Protein AF-B6DZR6-F1 (afdb_monomer)

Sequence (57 aa):
RPHVSRQTQELLTNFESTVMPHSPYNPDLVPNDYHLFPKLKEHLSGQRFRSNDEVNR

Radius of gyration: 16.23 Å; Cα contacts (8 Å, |Δi|>4): 17; chains: 1; bounding box: 29×25×39 Å

Mean predicted aligned error: 4.99 Å

pLDDT: mean 91.0, std 7.42, range [66.0, 97.62]

Solvent-accessible surface area (backbone atoms only — not comparable to full-atom values): 3800 Å² total; per-residue (Å²): 116,71,91,74,29,70,73,48,50,54,50,34,57,76,66,73,53,86,79,77,92,74,70,87,92,51,54,82,76,36,65,59,60,61,51,48,48,56,55,50,49,61,72,51,57,93,67,83,73,93,48,68,68,69,74,74,107

InterPro domains:
  IPR036397 Ribonuclease H superfamily [G3DSA:3.30.420.10] (1-57)
  IPR052709 Transposase-Methyltransferase Hybrid [PTHR46060] (1-56)

Structure (mmCIF, N/CA/C/O backbone):
data_AF-B6DZR6-F1
#
_entry.id   AF-B6DZR6-F1
#
loop_
_atom_site.group_PDB
_atom_site.id
_atom_site.type_symbol
_atom_site.label_atom_id
_atom_site.label_alt_id
_atom_site.label_comp_id
_atom_site.label_asym_id
_atom_site.label_entity_id
_atom_site.label_seq_id
_atom_site.pdbx_PDB_ins_code
_atom_site.Cartn_x
_atom_site.Cartn_y
_atom_site.Cartn_z
_atom_site.occupancy
_atom_site.B_iso_or_equiv
_atom_site.auth_seq_id
_atom_site.auth_comp_id
_atom_site.auth_asym_id
_atom_site.auth_atom_id
_atom_site.pdbx_PDB_model_num
ATOM 1 N N . ARG A 1 1 ? -14.393 -6.664 2.575 1.00 79.94 1 ARG A N 1
ATO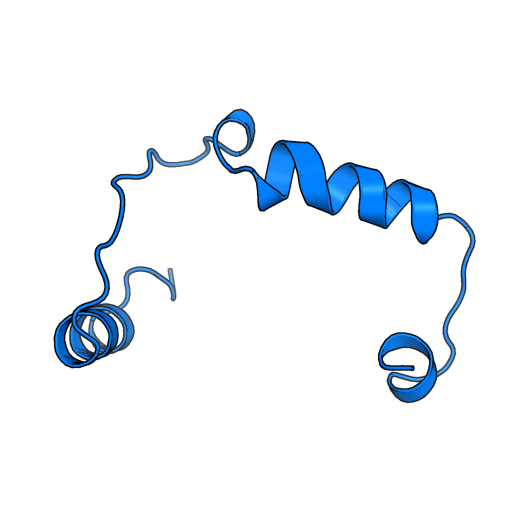M 2 C CA . ARG A 1 1 ? -13.517 -5.670 3.244 1.00 79.94 1 ARG A CA 1
ATOM 3 C C . ARG A 1 1 ? -12.509 -6.424 4.123 1.00 79.94 1 ARG A C 1
ATOM 5 O O . ARG A 1 1 ? -12.817 -6.677 5.280 1.00 79.94 1 ARG A O 1
ATOM 12 N N . PRO A 1 2 ? -11.363 -6.866 3.576 1.00 90.31 2 PRO A N 1
ATOM 13 C CA . PRO A 1 2 ? -10.437 -7.747 4.299 1.00 90.31 2 PRO A CA 1
ATOM 14 C C . PRO A 1 2 ? -9.808 -7.075 5.533 1.00 90.31 2 PRO A C 1
ATOM 16 O O . PRO A 1 2 ? -9.780 -7.681 6.594 1.00 90.31 2 PRO A O 1
ATOM 19 N N . HIS A 1 3 ? -9.440 -5.791 5.442 1.00 87.06 3 HIS A N 1
ATOM 20 C CA . HIS A 1 3 ? -8.801 -5.019 6.522 1.00 87.06 3 HIS A CA 1
ATOM 21 C C . HIS A 1 3 ? -9.690 -4.741 7.751 1.00 87.06 3 HIS A C 1
ATOM 23 O O . HIS A 1 3 ? -9.185 -4.312 8.779 1.00 87.06 3 HIS A O 1
ATOM 29 N N . VAL A 1 4 ? -11.005 -4.981 7.662 1.00 90.25 4 VAL A N 1
ATOM 30 C CA . VAL A 1 4 ? -11.939 -4.901 8.806 1.00 90.25 4 VAL A CA 1
ATOM 31 C C . VAL A 1 4 ? -12.551 -6.262 9.143 1.00 90.25 4 VAL A C 1
ATOM 33 O O . VAL A 1 4 ? -13.532 -6.324 9.880 1.00 90.25 4 VAL A O 1
ATOM 36 N N . SER A 1 5 ? -12.030 -7.358 8.582 1.00 95.69 5 SER A N 1
ATOM 37 C CA . SER A 1 5 ? -12.530 -8.699 8.891 1.00 95.69 5 SER A CA 1
ATOM 38 C C . SER A 1 5 ? -12.272 -9.057 10.358 1.00 95.69 5 SER A C 1
ATOM 40 O O . SER A 1 5 ? -11.324 -8.557 10.964 1.00 95.69 5 SER A O 1
ATOM 42 N N . ARG A 1 6 ? -13.087 -9.957 10.921 1.00 96.12 6 ARG A N 1
ATOM 43 C CA . ARG A 1 6 ? -12.934 -10.405 12.314 1.00 96.12 6 ARG A CA 1
ATOM 44 C C . ARG A 1 6 ? -11.551 -11.010 12.569 1.00 96.12 6 ARG A C 1
ATOM 46 O O . ARG A 1 6 ? -10.899 -10.643 13.533 1.00 96.12 6 ARG A O 1
ATOM 53 N N . GLN A 1 7 ? -11.088 -11.861 11.653 1.00 97.19 7 GLN A N 1
ATOM 54 C CA . GLN A 1 7 ? -9.770 -12.498 11.734 1.00 97.19 7 GLN A CA 1
ATOM 55 C C . GLN A 1 7 ? -8.640 -11.460 11.763 1.00 97.19 7 GLN A C 1
ATOM 57 O O . GLN A 1 7 ? -7.720 -11.565 12.565 1.00 97.19 7 GLN A O 1
ATOM 62 N N . THR A 1 8 ? -8.718 -10.426 10.920 1.00 96.62 8 THR A N 1
ATOM 63 C CA . THR A 1 8 ? -7.719 -9.348 10.907 1.00 96.62 8 THR A CA 1
ATOM 64 C C . THR A 1 8 ? -7.744 -8.534 12.200 1.00 96.62 8 THR A C 1
ATOM 66 O O . THR A 1 8 ? -6.683 -8.226 12.730 1.00 96.62 8 THR A O 1
ATOM 69 N N . GLN A 1 9 ? -8.928 -8.212 12.732 1.00 95.12 9 GLN A N 1
ATOM 70 C CA . GLN A 1 9 ? -9.053 -7.477 13.996 1.00 95.12 9 GLN A CA 1
ATOM 71 C C . GLN A 1 9 ? -8.492 -8.276 15.182 1.00 95.12 9 GLN A C 1
ATOM 73 O O . GLN A 1 9 ? -7.724 -7.725 15.962 1.00 95.12 9 GLN A O 1
ATOM 78 N N . GLU A 1 10 ? -8.801 -9.575 15.268 1.00 97.12 10 GLU A N 1
ATOM 79 C CA . GLU A 1 10 ? -8.255 -10.481 16.292 1.00 97.12 10 GLU A CA 1
ATOM 80 C C . GLU A 1 10 ? -6.720 -10.511 16.257 1.00 97.12 10 GLU A C 1
ATOM 82 O O . GLU A 1 10 ? -6.069 -10.382 17.292 1.00 97.12 10 GLU A O 1
ATOM 87 N N . LEU A 1 11 ? -6.124 -10.620 15.063 1.00 97.31 11 LEU A N 1
ATOM 88 C CA . LEU A 1 11 ? -4.668 -10.602 14.911 1.00 97.31 11 LEU A CA 1
ATOM 89 C C . LEU A 1 11 ? -4.057 -9.261 15.332 1.00 97.31 11 LEU A C 1
ATOM 91 O O . LEU A 1 11 ? -3.062 -9.257 16.047 1.00 97.31 11 LEU A O 1
ATOM 95 N N . LEU A 1 12 ? -4.648 -8.131 14.934 1.00 96.81 12 LEU A N 1
ATOM 96 C CA . LEU A 1 12 ? -4.156 -6.804 15.325 1.00 96.81 12 LEU A CA 1
ATOM 97 C C . LEU A 1 12 ? -4.173 -6.615 16.846 1.00 96.81 12 LEU A C 1
ATOM 99 O O . LEU A 1 12 ? -3.226 -6.058 17.395 1.00 96.81 12 LEU A O 1
ATOM 103 N N . THR A 1 13 ? -5.203 -7.125 17.526 1.00 96.00 13 THR A N 1
ATOM 104 C CA . THR A 1 13 ? -5.258 -7.147 18.993 1.00 96.00 13 THR A CA 1
ATOM 105 C C . THR A 1 13 ? 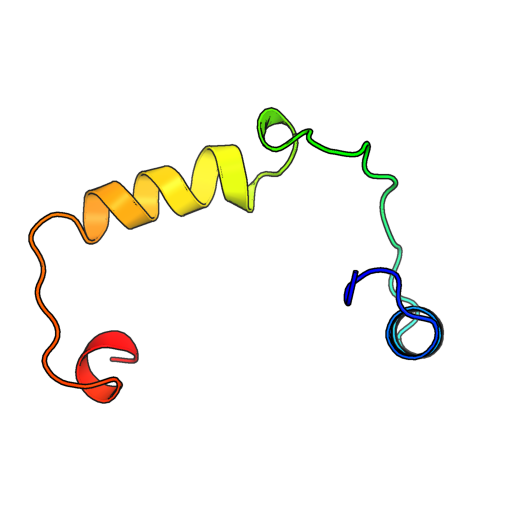-4.162 -8.031 19.588 1.00 96.00 13 THR A C 1
ATOM 107 O O . THR A 1 13 ? -3.479 -7.592 20.507 1.00 96.00 13 THR A O 1
ATOM 110 N N . ASN A 1 14 ? -3.939 -9.232 19.043 1.00 97.62 14 ASN A N 1
ATOM 111 C CA . ASN A 1 14 ? -2.882 -10.138 19.515 1.00 97.62 14 ASN A CA 1
ATOM 112 C C . ASN A 1 14 ? -1.469 -9.554 19.346 1.00 97.62 14 ASN A C 1
ATOM 114 O O . ASN A 1 14 ? -0.579 -9.880 20.124 1.00 97.62 14 ASN A O 1
ATOM 118 N N . PHE A 1 15 ? -1.263 -8.706 18.336 1.00 97.00 15 PHE A N 1
ATOM 119 C CA . PHE A 1 15 ? -0.006 -7.991 18.097 1.00 97.00 15 PHE A CA 1
ATOM 120 C C . PHE A 1 15 ? 0.062 -6.618 18.782 1.00 97.00 15 PHE A C 1
ATOM 122 O O . PHE A 1 15 ? 0.971 -5.849 18.475 1.00 97.00 15 PHE A O 1
ATOM 129 N N . GLU A 1 16 ? -0.904 -6.271 19.641 1.00 96.19 16 GLU A N 1
ATOM 130 C CA . GLU A 1 16 ? -0.984 -4.972 20.334 1.00 96.19 16 GLU A CA 1
ATOM 131 C C . GLU A 1 16 ? -0.871 -3.765 19.380 1.00 96.19 16 GLU A C 1
ATOM 133 O O . GLU A 1 16 ? -0.356 -2.698 19.714 1.00 96.19 16 GLU A O 1
ATOM 138 N N . SER A 1 17 ? -1.347 -3.933 18.145 1.00 95.31 17 SER A N 1
ATOM 139 C CA . SER A 1 17 ? -1.206 -2.935 17.092 1.00 95.31 17 SER A CA 1
ATOM 140 C C . SER A 1 17 ? -2.311 -1.888 17.187 1.00 95.31 17 SER A C 1
ATOM 142 O O . SER A 1 17 ? -3.491 -2.184 16.986 1.00 95.31 17 SER A O 1
ATOM 144 N N . THR A 1 18 ? -1.932 -0.635 17.441 1.00 93.06 18 THR A N 1
ATOM 145 C CA . THR A 1 18 ? -2.875 0.489 17.466 1.00 93.06 18 THR A CA 1
ATOM 146 C C . THR A 1 18 ? -3.396 0.793 16.064 1.00 93.06 18 THR A C 1
ATOM 148 O O . THR A 1 18 ? -2.642 1.184 15.172 1.00 93.06 18 THR A O 1
ATOM 151 N N . VAL A 1 19 ? -4.709 0.661 15.874 1.00 89.69 19 VAL A N 1
ATOM 152 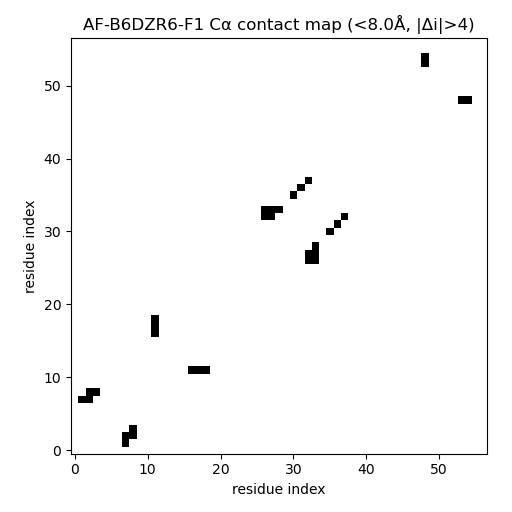C CA . VAL A 1 19 ? -5.385 0.998 14.615 1.00 89.69 19 VAL A CA 1
ATOM 153 C C . VAL A 1 19 ? -5.877 2.441 14.671 1.00 89.69 19 VAL A C 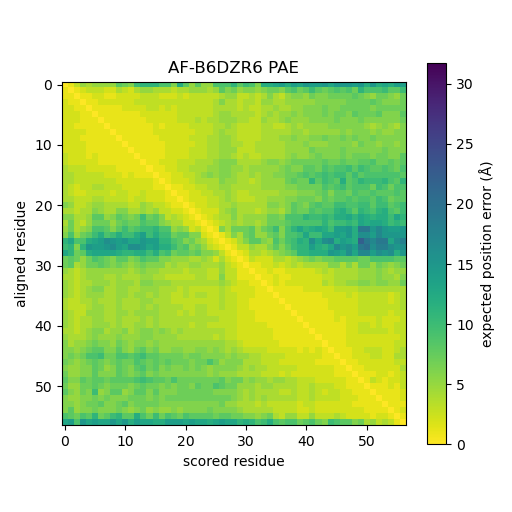1
ATOM 155 O O . VAL A 1 19 ? -6.766 2.772 15.454 1.00 89.69 19 VAL A O 1
ATOM 158 N N . MET A 1 20 ? -5.319 3.303 13.821 1.00 88.44 20 MET A N 1
ATOM 159 C CA . MET A 1 20 ? -5.776 4.687 13.694 1.00 88.44 20 MET A CA 1
ATOM 160 C C . MET A 1 20 ? -7.138 4.745 12.982 1.00 88.44 20 MET A C 1
ATOM 162 O O . MET A 1 20 ? -7.318 4.070 11.962 1.00 88.44 20 MET A O 1
ATOM 166 N N . PRO A 1 21 ? -8.102 5.547 13.475 1.00 85.75 21 PRO A N 1
ATOM 167 C CA . PRO A 1 21 ? -9.394 5.692 12.820 1.00 85.75 21 PRO A CA 1
ATOM 168 C C . PRO A 1 21 ? -9.213 6.294 11.424 1.00 85.75 21 PRO A C 1
ATOM 170 O O . PRO A 1 21 ? -8.530 7.302 11.253 1.00 85.75 21 PRO A O 1
ATOM 173 N N . HIS A 1 22 ? -9.851 5.681 10.428 1.00 83.38 22 HIS A N 1
ATOM 174 C CA . HIS A 1 22 ? -9.785 6.118 9.039 1.00 83.38 22 HIS A CA 1
ATOM 175 C C . HIS A 1 22 ? -11.192 6.237 8.450 1.00 83.38 22 HIS A C 1
ATOM 177 O O . HIS A 1 22 ? -11.970 5.278 8.457 1.00 83.38 22 HIS A O 1
ATOM 183 N N . SER A 1 23 ? -11.520 7.406 7.900 1.00 83.50 23 SER A N 1
ATOM 184 C CA . SER A 1 23 ? -12.803 7.635 7.231 1.00 83.50 23 SER A CA 1
ATOM 185 C C . SER A 1 23 ? -12.883 6.870 5.905 1.00 83.50 23 SER A C 1
ATOM 187 O O . SER A 1 23 ? -11.894 6.803 5.177 1.00 83.50 23 SER A O 1
ATOM 189 N N . PRO A 1 24 ? -14.033 6.295 5.527 1.00 82.06 24 PR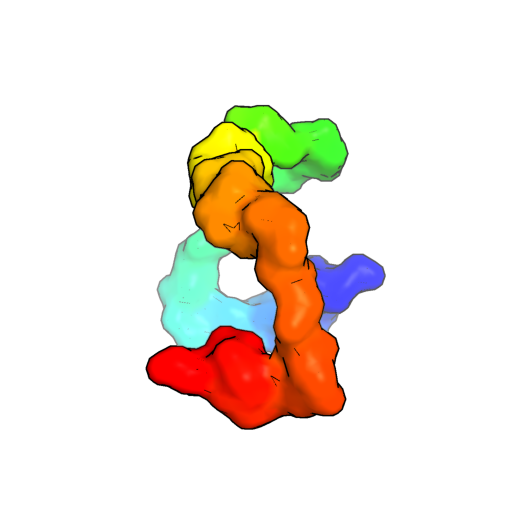O A N 1
ATOM 190 C CA . PRO A 1 24 ? -14.190 5.707 4.200 1.00 82.06 24 PRO A CA 1
ATOM 191 C C . PRO A 1 24 ? -13.831 6.707 3.086 1.00 82.06 24 PRO A C 1
ATOM 193 O O . PRO A 1 24 ? -14.213 7.870 3.165 1.00 82.06 24 PRO A O 1
ATOM 196 N N . TYR A 1 25 ? -13.134 6.233 2.047 1.00 75.56 25 TYR A N 1
ATOM 197 C CA . TYR A 1 25 ? -12.814 6.990 0.825 1.00 75.56 25 TYR A CA 1
ATOM 198 C C . TYR A 1 25 ? -12.002 8.279 1.022 1.00 75.56 25 TYR A C 1
ATOM 200 O O . TYR A 1 25 ? -12.208 9.237 0.285 1.00 75.56 25 TYR A O 1
ATOM 208 N N . ASN A 1 26 ? -11.060 8.298 1.971 1.00 78.62 26 ASN A N 1
ATOM 209 C CA . ASN A 1 26 ? -10.162 9.441 2.160 1.00 78.62 26 ASN A CA 1
ATOM 210 C C . ASN A 1 26 ? -8.688 9.138 1.809 1.00 78.62 26 ASN A C 1
ATOM 212 O O . ASN A 1 26 ? -7.849 9.079 2.707 1.00 78.62 26 ASN A O 1
ATOM 216 N N . PRO A 1 27 ? -8.364 8.906 0.523 1.00 66.00 27 PRO A N 1
ATOM 217 C CA . PRO A 1 27 ? -6.999 8.596 0.092 1.00 66.00 27 PRO A CA 1
ATOM 218 C C . PRO A 1 27 ? -6.024 9.761 0.325 1.00 66.00 27 PRO A C 1
ATOM 220 O O . PRO A 1 27 ? -4.845 9.526 0.576 1.00 66.00 27 PRO A O 1
ATOM 223 N N . ASP A 1 28 ? -6.508 11.006 0.325 1.00 73.31 28 ASP A N 1
ATOM 224 C CA . ASP A 1 28 ? -5.676 12.199 0.541 1.00 73.31 28 ASP A CA 1
ATOM 225 C C . ASP A 1 28 ? -5.096 12.276 1.963 1.00 73.31 28 ASP A C 1
ATOM 227 O O . ASP A 1 28 ? -4.128 12.995 2.205 1.00 73.31 28 ASP A O 1
ATOM 231 N N . LEU A 1 29 ? -5.655 11.517 2.914 1.00 74.94 29 LEU A N 1
ATOM 232 C CA . LEU A 1 29 ? -5.149 11.440 4.285 1.00 74.94 29 LEU A CA 1
ATOM 233 C C . LEU A 1 29 ? -4.135 10.317 4.512 1.00 74.94 29 LEU A C 1
ATOM 235 O O . LEU A 1 29 ? -3.531 10.269 5.585 1.00 74.94 29 LEU A O 1
ATOM 239 N N . VAL A 1 30 ? -3.934 9.411 3.552 1.00 86.12 30 VAL A N 1
ATOM 240 C CA . VAL A 1 30 ? -3.040 8.261 3.734 1.00 86.12 30 VAL A CA 1
ATOM 241 C C . VAL A 1 30 ? -1.681 8.560 3.109 1.00 86.12 30 VAL A C 1
ATOM 243 O O . VAL A 1 30 ? -1.596 8.665 1.885 1.00 86.12 30 VAL A O 1
ATOM 246 N N . PRO A 1 31 ? -0.586 8.616 3.894 1.00 83.88 31 PRO A N 1
ATOM 247 C CA . PRO A 1 31 ? 0.761 8.870 3.372 1.00 83.88 31 PRO A CA 1
ATOM 248 C C . PRO A 1 31 ? 1.163 7.963 2.209 1.00 83.88 31 PRO A C 1
ATOM 250 O O . PRO A 1 31 ? 1.817 8.404 1.264 1.00 83.88 31 PRO A O 1
ATOM 253 N N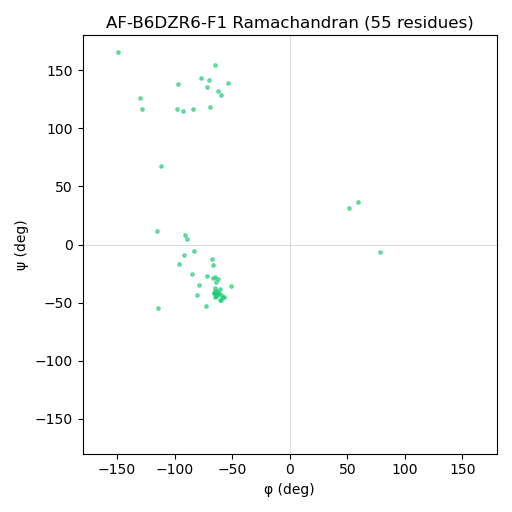 . ASN A 1 32 ? 0.731 6.703 2.233 1.00 88.06 32 ASN A N 1
ATOM 254 C CA . ASN A 1 32 ? 1.012 5.772 1.147 1.00 88.06 32 ASN A CA 1
ATOM 255 C C . ASN A 1 32 ? 0.325 6.186 -0.165 1.00 88.06 32 ASN A C 1
ATOM 257 O O . ASN A 1 32 ? 0.958 6.140 -1.219 1.00 88.06 32 ASN A O 1
ATOM 261 N N . ASP A 1 33 ? -0.929 6.635 -0.099 1.00 89.88 33 ASP A N 1
ATOM 262 C CA . ASP A 1 33 ? -1.729 6.963 -1.279 1.00 89.88 33 ASP A CA 1
ATOM 263 C C . ASP A 1 33 ? -1.403 8.350 -1.846 1.00 89.88 33 ASP A C 1
ATOM 265 O O . ASP A 1 33 ? -1.234 8.472 -3.060 1.00 89.88 33 ASP A O 1
ATOM 269 N N . TYR A 1 34 ? -1.251 9.382 -1.004 1.00 87.31 34 TYR A N 1
ATOM 270 C CA . TYR A 1 34 ? -0.979 10.743 -1.490 1.00 87.31 34 TYR A CA 1
ATOM 271 C C . TYR A 1 34 ? 0.510 11.017 -1.757 1.00 87.31 34 TYR A C 1
ATOM 273 O O . TYR A 1 34 ? 0.834 11.898 -2.553 1.00 87.31 34 TYR A O 1
ATOM 281 N N . HIS A 1 35 ? 1.432 10.305 -1.094 1.00 89.25 35 HIS A N 1
ATOM 282 C CA . HIS A 1 35 ? 2.868 10.592 -1.188 1.00 89.25 35 HIS A CA 1
ATOM 283 C C . HIS A 1 35 ? 3.672 9.478 -1.852 1.00 89.25 35 HIS A C 1
ATOM 285 O O . HIS A 1 35 ? 4.410 9.735 -2.805 1.00 89.25 35 HIS A O 1
ATOM 291 N N . LEU A 1 36 ? 3.567 8.248 -1.342 1.00 94.19 36 LEU A N 1
ATOM 292 C CA . LEU A 1 36 ? 4.441 7.152 -1.765 1.00 94.19 36 LEU A CA 1
ATOM 293 C C . LEU A 1 36 ? 4.092 6.653 -3.171 1.00 94.19 36 LEU A C 1
ATOM 295 O O . LEU A 1 36 ? 4.964 6.604 -4.038 1.00 94.19 36 LEU A O 1
ATOM 299 N N . PHE A 1 37 ? 2.830 6.299 -3.419 1.00 93.38 37 PHE A N 1
ATOM 300 C CA . PHE A 1 37 ? 2.428 5.707 -4.695 1.00 93.38 37 PHE A CA 1
ATOM 301 C C . PHE A 1 37 ? 2.569 6.639 -5.904 1.00 93.38 37 PHE A C 1
ATOM 303 O O . PHE A 1 37 ? 2.975 6.138 -6.952 1.00 93.38 37 PHE A O 1
ATOM 310 N N . PRO A 1 38 ? 2.304 7.958 -5.826 1.00 94.44 38 PRO A N 1
ATOM 311 C CA . PRO A 1 38 ? 2.566 8.863 -6.944 1.00 94.44 38 PRO A CA 1
ATOM 312 C C . PRO A 1 38 ? 4.045 8.889 -7.338 1.00 94.44 38 PRO A C 1
ATOM 314 O O . PRO A 1 38 ? 4.370 8.672 -8.502 1.00 94.44 38 PRO A O 1
ATOM 317 N N . LYS A 1 39 ? 4.948 9.028 -6.361 1.00 95.88 39 LYS A N 1
ATOM 318 C CA . LYS A 1 39 ? 6.399 9.006 -6.602 1.00 95.88 39 LYS A CA 1
ATOM 319 C C . LYS A 1 39 ? 6.874 7.664 -7.149 1.00 95.88 39 LYS A C 1
ATOM 321 O O . LYS A 1 39 ? 7.707 7.614 -8.049 1.00 95.88 39 LYS A O 1
ATOM 326 N N . LEU A 1 40 ? 6.327 6.567 -6.625 1.00 95.75 40 LEU A N 1
ATOM 327 C CA . LEU A 1 40 ? 6.631 5.233 -7.130 1.00 95.75 40 LEU A CA 1
ATOM 328 C C . LEU A 1 40 ? 6.1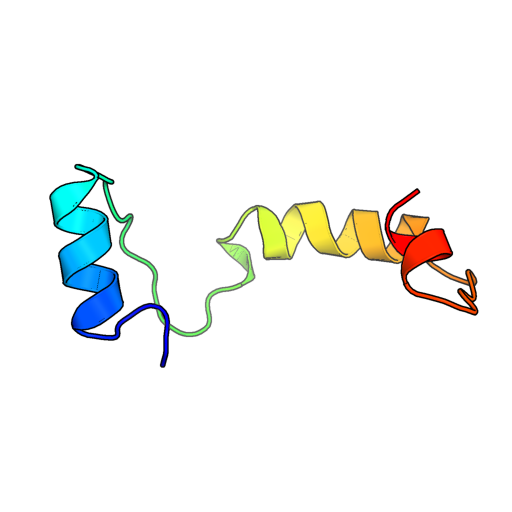61 5.069 -8.583 1.00 95.75 40 LEU A C 1
ATOM 330 O O . LEU A 1 40 ? 6.897 4.531 -9.402 1.00 95.75 40 LEU A O 1
ATOM 334 N N . LYS A 1 41 ? 4.969 5.568 -8.931 1.00 95.62 41 LYS A N 1
ATOM 335 C CA . LYS A 1 41 ? 4.468 5.563 -10.314 1.00 95.62 41 LYS A CA 1
ATOM 336 C C . LYS A 1 41 ? 5.355 6.378 -11.247 1.00 95.62 41 LYS A C 1
ATOM 338 O O . LYS A 1 41 ? 5.616 5.919 -12.351 1.00 95.62 41 LYS A O 1
ATOM 343 N N . GLU A 1 42 ? 5.818 7.551 -10.818 1.00 97.12 42 GLU A N 1
ATOM 344 C CA . GLU A 1 42 ? 6.771 8.358 -11.589 1.00 97.12 42 GLU A CA 1
ATOM 345 C C . GLU A 1 42 ? 8.066 7.586 -11.840 1.00 97.12 42 GLU A C 1
ATOM 347 O O . GLU A 1 42 ? 8.513 7.492 -12.981 1.00 97.12 42 GLU A O 1
ATOM 352 N N . HIS A 1 43 ? 8.624 6.966 -10.798 1.00 95.38 43 HIS A N 1
ATOM 353 C CA . HIS A 1 43 ? 9.842 6.168 -10.903 1.00 95.38 43 HIS A CA 1
ATOM 354 C C . HIS A 1 43 ? 9.683 4.959 -11.839 1.00 95.38 43 HIS A C 1
ATOM 356 O O . HIS A 1 43 ? 10.569 4.667 -12.641 1.00 95.38 43 HIS A O 1
ATOM 362 N N . LEU A 1 44 ? 8.549 4.260 -11.759 1.00 95.81 44 LEU A N 1
ATOM 363 C CA . LEU A 1 44 ? 8.254 3.075 -12.569 1.00 95.81 44 LEU A CA 1
ATOM 364 C C . LEU A 1 44 ? 7.712 3.409 -13.968 1.00 95.81 44 LEU A C 1
ATOM 366 O O . LEU A 1 44 ? 7.513 2.507 -14.784 1.00 95.81 44 LEU A O 1
ATOM 370 N N . SER A 1 45 ? 7.457 4.684 -14.262 1.00 97.25 45 SER A N 1
ATOM 371 C CA . SER A 1 45 ? 6.856 5.108 -15.523 1.00 97.25 45 SER A CA 1
ATOM 372 C C . SER A 1 45 ? 7.717 4.688 -16.716 1.00 97.25 45 SER A C 1
ATOM 374 O O . SER A 1 45 ? 8.922 4.923 -16.757 1.00 97.25 45 SER A O 1
ATOM 376 N N . GLY A 1 46 ? 7.093 4.036 -17.700 1.00 95.75 46 GLY A N 1
ATOM 377 C CA . GLY A 1 46 ? 7.766 3.553 -18.909 1.00 95.75 46 GLY A CA 1
ATOM 378 C C . GLY A 1 46 ? 8.564 2.254 -18.741 1.00 95.75 46 GLY A C 1
ATOM 379 O O . GLY A 1 46 ? 9.009 1.699 -19.747 1.00 95.75 46 GLY A O 1
ATOM 380 N N . GLN A 1 47 ? 8.706 1.724 -17.523 1.00 95.94 47 GLN A N 1
ATOM 381 C CA . GLN A 1 47 ? 9.368 0.441 -17.296 1.00 95.94 47 GLN A CA 1
ATOM 382 C C . GLN A 1 47 ? 8.443 -0.731 -17.672 1.00 95.94 47 GLN A C 1
ATOM 384 O O . GLN A 1 47 ? 7.227 -0.684 -17.469 1.00 95.94 47 GLN A O 1
ATOM 389 N N . ARG A 1 48 ? 9.013 -1.800 -18.241 1.00 96.38 48 ARG A N 1
ATOM 390 C CA . ARG A 1 48 ? 8.309 -3.056 -18.545 1.00 96.38 48 ARG A CA 1
ATOM 391 C C . ARG A 1 48 ? 9.085 -4.222 -17.961 1.00 96.38 48 ARG A C 1
ATOM 393 O O . ARG A 1 48 ? 10.190 -4.500 -18.413 1.00 96.38 48 ARG A O 1
ATOM 400 N N . PHE A 1 49 ? 8.460 -4.916 -17.024 1.00 96.00 49 PHE A N 1
ATOM 401 C CA . PHE A 1 49 ? 9.008 -6.107 -16.388 1.00 96.00 49 PHE A CA 1
ATOM 402 C C . PHE A 1 49 ? 8.453 -7.359 -17.071 1.00 96.00 49 PHE A C 1
ATOM 404 O O . PHE A 1 49 ? 7.269 -7.410 -17.416 1.00 96.00 49 PHE A O 1
ATOM 411 N N . ARG A 1 50 ? 9.304 -8.359 -17.305 1.00 97.12 50 ARG A N 1
ATOM 412 C CA . ARG A 1 50 ? 8.939 -9.633 -17.952 1.00 97.12 50 ARG A CA 1
ATOM 413 C C . ARG A 1 50 ? 8.644 -10.746 -16.953 1.00 97.12 50 ARG A C 1
ATOM 415 O O . ARG A 1 50 ? 8.049 -11.753 -17.328 1.00 97.12 50 ARG A O 1
ATOM 422 N N . SER A 1 51 ? 9.055 -10.573 -15.702 1.00 97.44 51 SER A N 1
ATOM 423 C CA . SER A 1 51 ? 8.822 -11.520 -14.616 1.00 97.44 51 SER A CA 1
ATOM 424 C C . 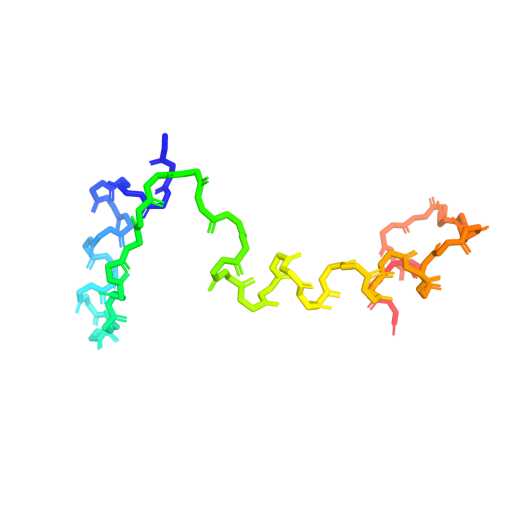SER A 1 51 ? 8.712 -10.792 -13.277 1.00 97.44 51 SER A C 1
ATOM 426 O O . SER A 1 51 ? 9.097 -9.630 -13.147 1.00 97.44 51 SER A O 1
ATOM 428 N N . ASN A 1 52 ? 8.211 -11.495 -12.261 1.00 95.88 52 ASN A N 1
ATOM 429 C CA . ASN A 1 52 ? 8.181 -10.974 -10.894 1.00 95.88 52 ASN A CA 1
ATOM 430 C C . ASN A 1 52 ? 9.590 -10.812 -10.308 1.00 95.88 52 ASN A C 1
ATOM 432 O O . ASN A 1 52 ? 9.800 -9.928 -9.485 1.00 95.88 52 ASN A O 1
ATOM 436 N N . ASP A 1 53 ? 10.557 -11.622 -10.746 1.00 96.81 53 ASP A N 1
ATOM 437 C CA . ASP A 1 53 ? 11.944 -11.509 -10.286 1.00 96.81 53 ASP A CA 1
ATOM 438 C C . ASP A 1 53 ? 12.566 -10.170 -10.697 1.00 96.81 53 ASP A C 1
ATOM 440 O O . ASP A 1 53 ? 13.366 -9.615 -9.954 1.00 96.81 53 ASP A O 1
ATOM 444 N N . GLU A 1 54 ? 12.167 -9.610 -11.845 1.00 96.44 54 GLU A N 1
ATOM 445 C CA . GLU A 1 54 ? 12.614 -8.278 -12.266 1.00 96.44 54 GLU A CA 1
ATOM 446 C C . GLU A 1 54 ? 11.980 -7.149 -11.433 1.00 96.44 54 GLU A C 1
ATOM 448 O O . GLU A 1 54 ? 12.594 -6.097 -11.288 1.00 96.44 54 GLU A O 1
ATOM 453 N N . VAL A 1 55 ? 10.781 -7.362 -10.876 1.00 94.31 55 VAL A N 1
ATOM 454 C CA . VAL A 1 55 ? 10.096 -6.396 -9.992 1.00 94.31 55 VAL A CA 1
ATOM 455 C C . VAL A 1 55 ? 10.661 -6.435 -8.569 1.00 94.31 55 VAL A C 1
ATOM 457 O O . VAL A 1 55 ? 10.723 -5.405 -7.907 1.00 94.31 55 VAL A O 1
ATOM 460 N N . ASN A 1 56 ? 11.056 -7.620 -8.095 1.00 92.19 56 ASN A N 1
ATOM 461 C CA . ASN A 1 56 ? 11.527 -7.858 -6.724 1.00 92.19 56 ASN A CA 1
ATOM 462 C C . ASN A 1 56 ? 13.044 -7.669 -6.544 1.00 92.19 56 ASN A C 1
ATOM 464 O O . ASN A 1 56 ? 13.572 -7.996 -5.479 1.00 92.19 56 ASN A O 1
ATOM 468 N N . ARG A 1 57 ? 13.741 -7.229 -7.594 1.00 77.31 57 ARG A N 1
ATOM 469 C CA . ARG A 1 57 ? 15.192 -7.032 -7.604 1.00 77.31 57 ARG A CA 1
ATOM 470 C C . ARG A 1 57 ? 15.597 -5.754 -6.880 1.00 77.31 57 ARG A C 1
ATOM 472 O O . ARG A 1 57 ? 16.647 -5.808 -6.203 1.00 77.31 57 ARG A O 1
#

Foldseek 3Di:
DVCPDPVNVVVCVVVVHDDDDDDPPCLVPDCCRVPVVVVVCVVCPPPDDPDVVSVVD

Organism: Dermacentor variabilis (NCBI:txid34621)

Secondary structure (DSSP, 8-state):
-GGGSHHHHHHHHHTT-------TT-GGG-HIIIIIHHHHHHHHTT---SSHHHH--

Nearest PDB structures (foldseek):
  3k9j-assembly2_A  TM=9.589E-01  e=4.309E-04  Homo sapiens
  3f2k-assembly2_B  TM=9.331E-01  e=1.144E-03  Homo sapiens
  2f7t-assembly1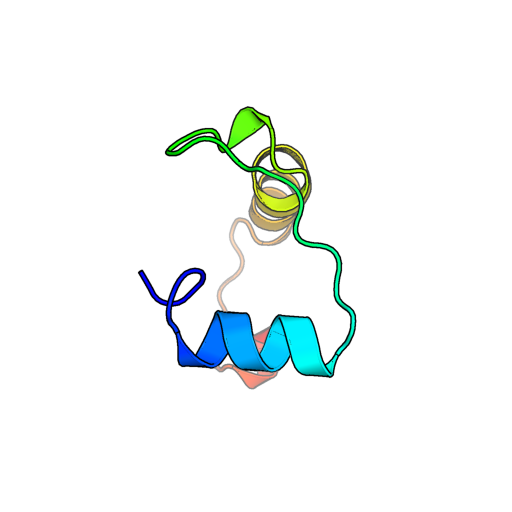_A-2  TM=9.549E-01  e=1.512E-03  Drosophila mauritiana
  3f2k-assembly1_A  TM=9.437E-01  e=2.832E-03  Homo sapiens
  3k9j-assembly3_B  TM=8.768E-01  e=2.143E-03  Homo sapiens